Protein AF-A0A6P0DRI1-F1 (afdb_monomer)

Organism: Rhizobium leguminosarum (NCBI:txid384)

Structure (mmCIF, N/CA/C/O backbone):
data_AF-A0A6P0DRI1-F1
#
_entry.id   AF-A0A6P0DRI1-F1
#
loop_
_atom_site.group_PDB
_atom_site.id
_atom_site.type_symbol
_atom_site.label_atom_id
_atom_site.label_alt_id
_atom_site.label_comp_id
_atom_site.label_asym_id
_atom_site.label_entity_id
_atom_site.label_seq_id
_atom_site.pdbx_PDB_ins_code
_atom_site.Cartn_x
_atom_site.Cartn_y
_atom_site.Cartn_z
_atom_site.occupancy
_atom_site.B_iso_or_equiv
_atom_site.auth_seq_id
_atom_site.auth_comp_id
_atom_site.auth_asym_id
_atom_site.auth_atom_id
_atom_site.pdbx_PDB_model_num
ATOM 1 N N . MET A 1 1 ? 49.978 12.278 -37.114 1.00 50.12 1 MET A N 1
ATOM 2 C CA . MET A 1 1 ? 49.625 11.104 -36.278 1.00 50.12 1 MET A CA 1
ATOM 3 C C . MET A 1 1 ? 48.844 11.467 -35.009 1.00 50.12 1 MET A C 1
ATOM 5 O O . MET A 1 1 ? 47.800 10.876 -34.792 1.00 50.12 1 MET A O 1
ATOM 9 N N . LYS A 1 2 ? 49.233 12.487 -34.223 1.00 47.81 2 LYS A N 1
ATOM 10 C CA . LYS A 1 2 ? 48.479 12.921 -33.018 1.00 47.81 2 LYS A CA 1
ATOM 11 C C . LYS A 1 2 ? 47.032 13.392 -33.280 1.00 47.81 2 LYS A C 1
ATOM 13 O O . LYS A 1 2 ? 46.155 13.126 -32.471 1.00 47.81 2 LYS A O 1
ATOM 18 N N . LYS A 1 3 ? 46.764 14.020 -34.435 1.00 51.06 3 LYS A N 1
ATOM 19 C CA . LYS A 1 3 ? 45.409 14.455 -34.840 1.00 51.06 3 LYS A CA 1
ATOM 20 C C . LYS A 1 3 ? 44.489 13.304 -35.288 1.00 51.06 3 LYS A C 1
ATOM 22 O O . LYS A 1 3 ? 43.278 13.453 -35.235 1.00 51.06 3 LYS A O 1
ATOM 27 N N . LEU A 1 4 ? 45.061 12.162 -35.687 1.00 54.25 4 LEU A N 1
ATOM 28 C CA . LEU A 1 4 ? 44.314 10.959 -36.082 1.00 54.25 4 LEU A CA 1
ATOM 29 C C . LEU A 1 4 ? 43.922 10.108 -34.864 1.00 54.25 4 LEU A C 1
ATOM 31 O O . LEU A 1 4 ? 42.822 9.573 -34.837 1.00 54.25 4 LEU A O 1
ATOM 35 N N . LEU A 1 5 ? 44.762 10.061 -33.819 1.00 54.03 5 LEU A N 1
ATOM 36 C CA . LEU A 1 5 ? 44.393 9.418 -32.548 1.00 54.03 5 LEU A CA 1
ATOM 37 C C . LEU A 1 5 ? 43.276 10.169 -31.803 1.00 54.03 5 LEU A C 1
ATOM 39 O O . LEU A 1 5 ? 42.434 9.530 -31.185 1.00 54.03 5 LEU A O 1
ATOM 43 N N . ALA A 1 6 ? 43.239 11.503 -31.890 1.00 54.31 6 ALA A N 1
ATOM 44 C CA . ALA A 1 6 ? 42.203 12.314 -31.241 1.00 54.31 6 ALA A CA 1
ATOM 45 C C . ALA A 1 6 ? 40.816 12.187 -31.904 1.00 54.31 6 ALA A C 1
ATOM 47 O O . ALA A 1 6 ? 39.800 12.361 -31.241 1.00 54.31 6 ALA A O 1
ATOM 48 N N . ALA A 1 7 ? 40.759 11.870 -33.202 1.00 54.50 7 ALA A N 1
ATOM 49 C CA . ALA A 1 7 ? 39.497 11.645 -33.909 1.00 54.50 7 ALA A CA 1
ATOM 50 C C . ALA A 1 7 ? 38.904 10.253 -33.614 1.00 54.50 7 ALA A C 1
ATOM 52 O O . ALA A 1 7 ? 37.686 10.090 -33.593 1.00 54.50 7 ALA A O 1
ATOM 53 N N . LEU A 1 8 ? 39.758 9.262 -33.332 1.00 55.31 8 LEU A N 1
ATOM 54 C CA . LEU A 1 8 ? 39.333 7.892 -33.035 1.00 55.31 8 LEU A CA 1
ATOM 55 C C . LEU A 1 8 ? 38.735 7.749 -31.625 1.00 55.31 8 LEU A C 1
ATOM 57 O O . LEU A 1 8 ? 37.841 6.936 -31.415 1.00 55.31 8 LEU A O 1
ATOM 61 N N . THR A 1 9 ? 39.184 8.562 -30.663 1.00 55.72 9 THR A N 1
ATOM 62 C CA . THR A 1 9 ? 38.646 8.561 -29.294 1.00 55.72 9 THR A CA 1
ATOM 63 C C . THR A 1 9 ? 37.279 9.236 -29.193 1.00 55.72 9 THR A C 1
ATOM 65 O O . THR A 1 9 ? 36.447 8.782 -28.416 1.00 55.72 9 THR A O 1
ATOM 68 N N . VAL A 1 10 ? 36.993 10.258 -30.007 1.00 56.38 10 VAL A N 1
ATOM 69 C CA . VAL A 1 10 ? 35.670 10.917 -30.031 1.00 56.38 10 VAL A CA 1
ATOM 70 C C . VAL A 1 10 ? 34.604 10.026 -30.683 1.00 56.38 10 VAL A C 1
ATOM 72 O O . VAL A 1 10 ? 33.457 10.025 -30.241 1.00 56.38 10 VAL A O 1
ATOM 75 N N . ALA A 1 11 ? 34.978 9.202 -31.667 1.00 55.28 11 ALA A N 1
ATOM 76 C CA . ALA A 1 11 ? 34.060 8.250 -32.297 1.00 55.28 11 ALA A CA 1
ATOM 77 C C . ALA A 1 11 ? 33.633 7.103 -31.358 1.00 55.28 11 ALA A C 1
ATOM 79 O O . ALA A 1 11 ? 32.531 6.578 -31.497 1.00 55.28 11 ALA A O 1
ATOM 80 N N . LEU A 1 12 ? 34.464 6.744 -30.370 1.00 54.69 12 LEU A N 1
ATOM 81 C CA . LEU A 1 12 ? 34.173 5.657 -29.428 1.00 54.69 12 LEU A CA 1
ATOM 82 C C . LEU A 1 12 ? 33.211 6.066 -28.294 1.00 54.69 12 LEU A C 1
ATOM 84 O O . LEU A 1 12 ? 32.597 5.202 -27.674 1.00 54.69 12 LEU A O 1
ATOM 88 N N . LEU A 1 13 ? 33.039 7.369 -28.034 1.00 55.66 13 LEU A N 1
ATOM 89 C CA . LEU A 1 13 ? 32.067 7.869 -27.049 1.00 55.66 13 LEU A CA 1
ATOM 90 C C . LEU A 1 13 ? 30.644 8.032 -27.615 1.00 55.66 13 LEU A C 1
ATOM 92 O O . LEU A 1 13 ? 29.708 8.217 -26.842 1.00 55.66 13 LEU A O 1
ATOM 96 N N . ALA A 1 14 ? 30.453 7.943 -28.934 1.00 55.81 14 ALA A N 1
ATOM 97 C CA . ALA A 1 14 ? 29.151 8.166 -29.567 1.00 55.81 14 ALA A CA 1
ATOM 98 C C . ALA A 1 14 ? 28.211 6.941 -29.538 1.00 55.81 14 ALA A C 1
ATOM 100 O O . ALA A 1 14 ? 27.034 7.076 -29.861 1.00 55.81 14 ALA A O 1
ATOM 101 N N . THR A 1 15 ? 28.692 5.755 -29.147 1.00 57.50 15 THR A N 1
ATOM 102 C CA . THR A 1 15 ? 27.902 4.505 -29.180 1.00 57.50 15 THR A CA 1
ATOM 103 C C . THR A 1 15 ? 27.420 4.021 -27.817 1.00 57.50 15 THR A C 1
ATOM 105 O O . THR A 1 15 ? 26.714 3.019 -27.744 1.00 57.50 15 THR A O 1
ATOM 108 N N . VAL A 1 16 ? 27.738 4.721 -26.727 1.00 57.09 16 VAL A N 1
ATOM 109 C CA . VAL A 1 16 ? 27.187 4.401 -25.402 1.00 57.09 16 VAL A CA 1
ATOM 110 C C . VAL A 1 16 ? 25.868 5.151 -25.228 1.00 57.09 16 VAL A C 1
ATOM 112 O O . VAL A 1 16 ? 25.693 6.000 -24.359 1.00 57.09 16 VAL A O 1
ATOM 115 N N . SER A 1 17 ? 24.906 4.838 -26.097 1.00 57.56 17 SER A N 1
ATOM 116 C CA . SER A 1 17 ? 23.502 5.072 -25.790 1.00 57.56 17 SER A CA 1
ATOM 117 C C . SER A 1 17 ? 23.144 4.095 -24.676 1.00 57.56 17 SER A C 1
ATOM 119 O O . SER A 1 17 ? 22.734 2.966 -24.937 1.00 57.56 17 SER A O 1
ATOM 121 N N . ILE A 1 18 ? 23.347 4.504 -23.421 1.00 61.62 18 ILE A N 1
ATOM 122 C CA . ILE A 1 18 ? 22.705 3.862 -22.273 1.00 61.62 18 ILE A CA 1
ATOM 123 C C . ILE A 1 18 ? 21.217 4.136 -22.466 1.00 61.62 18 ILE A C 1
ATOM 125 O O . ILE A 1 18 ? 20.673 5.123 -21.976 1.00 61.62 18 ILE A O 1
ATOM 129 N N . GLY A 1 19 ? 20.572 3.308 -23.287 1.00 56.78 19 GLY A N 1
ATOM 130 C CA . GLY A 1 19 ? 19.129 3.226 -23.318 1.00 56.78 19 GLY A CA 1
ATOM 131 C C . GLY A 1 19 ? 18.707 2.958 -21.886 1.00 56.78 19 GLY A C 1
ATOM 132 O O . GLY A 1 19 ? 19.202 2.023 -21.254 1.00 56.78 19 GLY A O 1
ATOM 133 N N . ALA A 1 20 ? 17.863 3.824 -21.337 1.00 57.88 20 ALA A N 1
ATOM 134 C CA . ALA A 1 20 ? 17.247 3.557 -20.056 1.00 57.88 20 ALA A CA 1
ATOM 135 C C . ALA A 1 20 ? 16.470 2.243 -20.209 1.00 57.88 20 ALA A C 1
ATOM 137 O O . ALA A 1 20 ? 15.400 2.214 -20.814 1.00 57.88 20 ALA A O 1
ATOM 138 N N . HIS A 1 21 ? 17.039 1.142 -19.718 1.00 54.62 21 HIS A N 1
ATOM 139 C CA . HIS A 1 21 ? 16.337 -0.124 -19.606 1.00 54.62 21 HIS A CA 1
ATOM 140 C C . HIS A 1 21 ? 15.270 0.071 -18.531 1.00 54.62 21 HIS A C 1
ATOM 142 O O . HIS A 1 21 ? 15.513 -0.129 -17.340 1.00 54.62 21 HIS A O 1
ATOM 148 N N . ALA A 1 22 ? 14.098 0.552 -18.942 1.00 61.84 22 ALA A N 1
ATOM 149 C CA . ALA A 1 22 ? 12.925 0.530 -18.095 1.00 61.84 22 ALA A CA 1
ATOM 150 C C . ALA A 1 22 ? 12.679 -0.933 -17.723 1.00 61.84 22 ALA A C 1
ATOM 152 O O . ALA A 1 22 ? 12.628 -1.803 -18.592 1.00 61.84 22 ALA A O 1
ATOM 153 N N . LYS A 1 23 ? 12.591 -1.214 -16.420 1.00 68.62 23 LYS A N 1
ATOM 154 C CA . LYS A 1 23 ? 12.166 -2.526 -15.939 1.00 68.62 23 LYS A CA 1
ATOM 155 C C . LYS A 1 23 ? 10.827 -2.833 -16.605 1.00 68.62 23 LYS A C 1
ATOM 157 O O . LYS A 1 23 ? 9.891 -2.049 -16.457 1.00 68.62 23 LYS A O 1
ATOM 162 N N . ASP A 1 24 ? 10.743 -3.955 -17.311 1.00 76.00 24 ASP A N 1
ATOM 163 C CA . ASP A 1 24 ? 9.464 -4.455 -17.800 1.00 76.00 24 ASP A CA 1
ATOM 164 C C . ASP A 1 24 ? 8.619 -4.825 -16.580 1.00 76.00 24 ASP A C 1
ATOM 166 O O . ASP A 1 24 ? 8.832 -5.846 -15.918 1.00 76.00 24 ASP A O 1
ATOM 170 N N . TRP A 1 25 ? 7.688 -3.938 -16.232 1.00 83.31 25 TRP A N 1
ATOM 171 C CA . TRP A 1 25 ? 6.795 -4.070 -15.085 1.00 83.31 25 TRP A CA 1
ATOM 172 C C . TRP A 1 25 ? 5.683 -5.083 -15.370 1.00 83.31 25 TRP A C 1
ATOM 174 O O . TRP A 1 25 ? 4.501 -4.778 -15.296 1.00 83.31 25 TRP A O 1
ATOM 184 N N . THR A 1 26 ? 6.060 -6.321 -15.687 1.00 92.25 26 THR A N 1
ATOM 185 C CA . THR A 1 26 ? 5.121 -7.432 -15.907 1.00 92.25 26 THR A CA 1
ATOM 186 C C . THR A 1 26 ? 4.482 -7.918 -14.610 1.00 92.25 26 THR A C 1
ATOM 188 O O . THR A 1 26 ? 3.417 -8.529 -14.632 1.00 92.25 26 THR A O 1
ATOM 191 N N . THR A 1 27 ? 5.118 -7.662 -13.466 1.00 95.69 27 THR A N 1
ATOM 192 C CA . THR A 1 27 ? 4.587 -7.936 -12.128 1.00 95.69 27 THR A CA 1
ATOM 193 C C . THR A 1 27 ? 4.908 -6.766 -11.209 1.00 95.69 27 THR A C 1
ATOM 195 O O . THR A 1 27 ? 6.043 -6.285 -11.187 1.00 95.69 27 THR A O 1
ATOM 198 N N . ILE A 1 28 ? 3.915 -6.337 -10.436 1.00 97.00 28 ILE A N 1
ATOM 199 C CA . ILE A 1 28 ? 4.041 -5.294 -9.421 1.00 97.00 28 ILE A CA 1
ATOM 200 C C . ILE A 1 28 ? 3.618 -5.898 -8.087 1.00 97.00 28 ILE A C 1
ATOM 202 O O . ILE A 1 28 ? 2.538 -6.481 -7.976 1.00 97.00 28 ILE A O 1
ATOM 206 N N . ARG A 1 29 ? 4.487 -5.778 -7.082 1.00 97.88 29 ARG A N 1
ATOM 207 C CA . ARG A 1 29 ? 4.187 -6.187 -5.711 1.00 97.88 29 ARG A CA 1
ATOM 208 C C . ARG A 1 29 ? 3.781 -4.963 -4.901 1.00 97.88 29 ARG A C 1
ATOM 210 O O . ARG A 1 29 ? 4.600 -4.057 -4.750 1.00 97.88 29 ARG A O 1
ATOM 217 N N . PHE A 1 30 ? 2.574 -4.940 -4.356 1.00 98.38 30 PHE A N 1
ATOM 218 C CA . PHE A 1 30 ? 2.142 -3.900 -3.424 1.00 98.38 30 PHE A CA 1
ATOM 219 C C . PHE A 1 30 ? 2.211 -4.410 -1.986 1.00 98.38 30 PHE A C 1
ATOM 221 O O . PHE A 1 30 ? 1.715 -5.493 -1.684 1.00 98.38 30 PHE A O 1
ATOM 228 N N . GLY A 1 31 ? 2.854 -3.635 -1.114 1.00 98.44 31 GLY A N 1
ATOM 229 C CA . GLY A 1 31 ? 2.826 -3.833 0.331 1.00 98.44 31 GLY A CA 1
ATOM 230 C C . GLY A 1 31 ? 1.503 -3.343 0.914 1.00 98.44 31 GLY A C 1
ATOM 231 O O . GLY A 1 31 ? 1.069 -2.244 0.553 1.00 98.44 31 GLY A O 1
ATOM 232 N N . VAL A 1 32 ? 0.894 -4.146 1.793 1.00 98.44 32 VAL A N 1
ATOM 233 C CA . VAL A 1 32 ? -0.386 -3.829 2.443 1.00 98.44 32 VAL A CA 1
ATOM 234 C C . VAL A 1 32 ? -0.447 -4.248 3.916 1.00 98.44 32 VAL A C 1
ATOM 236 O O . VAL A 1 32 ? 0.033 -5.326 4.260 1.00 98.44 32 VAL A O 1
ATOM 239 N N . ASP A 1 33 ? -1.041 -3.426 4.781 1.00 98.19 33 ASP A N 1
ATOM 240 C CA . ASP A 1 33 ? -1.400 -3.797 6.157 1.00 98.19 33 ASP A CA 1
ATOM 241 C C . ASP A 1 33 ? -2.915 -4.017 6.252 1.00 98.19 33 ASP A C 1
ATOM 243 O O . ASP A 1 33 ? -3.684 -3.071 6.339 1.00 98.19 33 ASP A O 1
ATOM 247 N N . ALA A 1 34 ? -3.367 -5.272 6.258 1.00 97.19 34 ALA A N 1
ATOM 248 C CA . ALA A 1 34 ? -4.787 -5.630 6.176 1.00 97.19 34 ALA A CA 1
ATOM 249 C C . ALA A 1 34 ? -5.589 -5.427 7.485 1.00 97.19 34 ALA A C 1
ATOM 251 O O . ALA A 1 34 ? -6.511 -6.198 7.776 1.00 97.19 34 ALA A O 1
ATOM 252 N N . SER A 1 35 ? -5.242 -4.416 8.284 1.00 96.38 35 SER A N 1
ATOM 253 C CA . SER A 1 35 ? -5.873 -4.086 9.568 1.00 96.38 35 SER A CA 1
ATOM 254 C C . SER A 1 35 ? -6.644 -2.757 9.570 1.00 96.38 35 SER A C 1
ATOM 256 O O . SER A 1 35 ? -7.184 -2.372 10.611 1.00 96.38 35 SER A O 1
ATOM 258 N N . TYR A 1 36 ? -6.758 -2.073 8.423 1.00 95.06 36 TYR A N 1
ATOM 259 C CA . TYR A 1 36 ? -7.249 -0.693 8.340 1.00 95.06 36 TYR A CA 1
ATOM 260 C C . TYR A 1 36 ? -8.501 -0.504 7.451 1.00 95.06 36 TYR A C 1
ATOM 262 O O . TYR A 1 36 ? -8.460 0.145 6.399 1.00 95.06 36 TYR A O 1
ATOM 270 N N . PRO A 1 37 ? -9.678 -1.021 7.860 1.00 95.00 37 PRO A N 1
ATOM 271 C CA . PRO A 1 37 ? -10.920 -0.782 7.133 1.00 95.00 37 PRO A CA 1
ATOM 272 C C . PRO A 1 37 ? -11.341 0.704 7.191 1.00 95.00 37 PRO A C 1
ATOM 274 O O . PRO A 1 37 ? -11.144 1.362 8.215 1.00 95.00 37 PRO A O 1
ATOM 277 N N . PRO A 1 38 ? -11.990 1.241 6.137 1.00 93.94 38 PRO A N 1
ATOM 278 C CA . PRO A 1 38 ? -12.440 0.559 4.915 1.00 93.94 38 PRO A CA 1
ATOM 279 C C . PRO A 1 38 ? -11.397 0.546 3.776 1.00 93.94 38 PRO A C 1
ATOM 281 O O . PRO A 1 38 ? -11.748 0.233 2.637 1.00 93.94 38 PRO A O 1
ATOM 284 N N . PHE A 1 39 ? -10.148 0.926 4.050 1.00 95.62 39 PHE A N 1
ATOM 285 C CA . PHE A 1 39 ? -9.112 1.059 3.026 1.00 95.62 39 PHE A CA 1
ATOM 286 C C . PHE A 1 39 ? -8.513 -0.294 2.650 1.00 95.62 39 PHE A C 1
ATOM 288 O O . PHE A 1 39 ? -8.502 -0.649 1.473 1.00 95.62 39 PHE A O 1
ATOM 295 N N . GLU A 1 40 ? -8.153 -1.099 3.644 1.00 97.25 40 GLU A N 1
ATOM 296 C CA . GLU A 1 40 ? -7.651 -2.447 3.433 1.00 97.25 40 GLU A CA 1
ATOM 297 C C . GLU A 1 40 ? -7.995 -3.338 4.629 1.00 97.25 40 GLU A C 1
ATOM 299 O O . GLU A 1 40 ? -7.803 -2.989 5.793 1.00 97.25 40 GLU A O 1
ATOM 304 N N . SER A 1 41 ? -8.554 -4.510 4.356 1.00 98.00 41 SER A N 1
ATOM 305 C CA . SER A 1 41 ? -8.862 -5.508 5.375 1.00 98.00 41 SER A CA 1
ATOM 306 C C . SER A 1 41 ? -8.970 -6.901 4.765 1.00 98.00 41 SER A C 1
ATOM 308 O O . SER A 1 41 ? -8.833 -7.077 3.552 1.00 98.00 41 SER A O 1
ATOM 310 N N . LYS A 1 42 ? -9.213 -7.911 5.605 1.00 97.88 42 LYS A N 1
ATOM 311 C CA . LYS A 1 42 ? -9.574 -9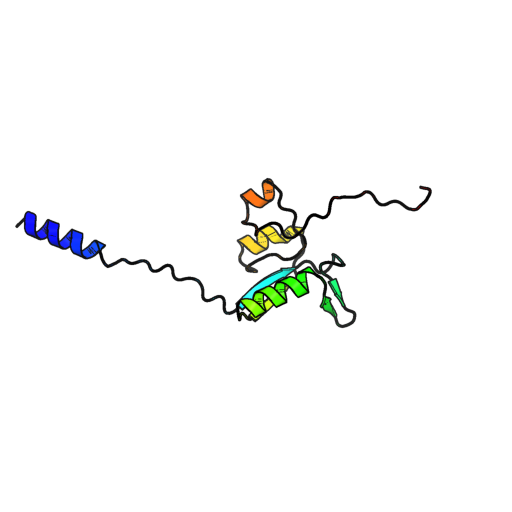.257 5.150 1.00 97.88 42 LYS A CA 1
ATOM 312 C C . LYS A 1 42 ? -11.080 -9.472 5.223 1.00 97.88 42 LYS A C 1
ATOM 314 O O . LYS A 1 42 ? -11.696 -9.248 6.264 1.00 97.88 42 LYS A O 1
ATOM 319 N N . GLY A 1 43 ? -11.655 -9.939 4.119 1.00 95.25 43 GLY A N 1
ATOM 320 C CA . GLY A 1 43 ? -13.022 -10.439 4.064 1.00 95.25 43 GLY A CA 1
ATOM 321 C C . GLY A 1 43 ? -13.187 -11.740 4.852 1.00 95.25 43 GLY A C 1
ATOM 322 O O . GLY A 1 43 ? -12.221 -12.349 5.315 1.00 95.25 43 GLY A O 1
ATOM 323 N N . SER A 1 44 ? -14.429 -12.206 4.972 1.00 95.12 44 SER A N 1
ATOM 324 C CA . SER A 1 44 ? -14.746 -13.478 5.638 1.00 95.12 44 SER A CA 1
ATOM 325 C C . SER A 1 44 ? -14.131 -14.698 4.945 1.00 95.12 44 SER A C 1
ATOM 327 O O . SER A 1 44 ? -13.907 -15.718 5.590 1.00 95.12 44 SER A O 1
ATOM 329 N N . ASP A 1 45 ? -13.829 -14.594 3.651 1.00 95.81 45 ASP A N 1
ATOM 330 C CA . ASP A 1 45 ? -13.122 -15.611 2.871 1.00 95.81 45 ASP A CA 1
ATOM 331 C C . ASP A 1 45 ? -11.587 -15.499 2.972 1.00 95.81 45 ASP A C 1
ATOM 333 O O . ASP A 1 45 ? -10.864 -16.220 2.285 1.00 95.81 45 ASP A O 1
ATOM 337 N N . GLY A 1 46 ? -11.083 -14.594 3.819 1.00 95.44 46 GLY A N 1
ATOM 338 C CA . GLY A 1 46 ? -9.660 -14.347 4.038 1.00 95.44 46 GLY A CA 1
ATOM 339 C C . GLY A 1 46 ? -8.980 -13.523 2.944 1.00 95.44 46 GLY A C 1
ATOM 340 O O . GLY A 1 46 ? -7.780 -13.266 3.054 1.00 95.44 46 GLY A O 1
ATOM 341 N N . LYS A 1 47 ? -9.704 -13.096 1.900 1.00 97.06 47 LYS A N 1
ATOM 342 C CA . LYS A 1 47 ? -9.131 -12.279 0.825 1.00 97.06 47 LYS A CA 1
ATOM 343 C C . LYS A 1 47 ? -9.017 -10.823 1.232 1.00 97.06 47 LYS A C 1
ATOM 345 O O . LYS A 1 47 ? -9.828 -10.312 1.999 1.00 97.06 47 LYS A O 1
ATOM 350 N N . LEU A 1 48 ? -8.028 -10.154 0.654 1.00 98.19 48 LEU A N 1
ATOM 351 C CA . LEU A 1 48 ? -7.867 -8.715 0.783 1.00 98.19 48 LEU A CA 1
ATOM 352 C C . LEU A 1 48 ? -9.015 -7.988 0.078 1.00 98.19 48 LEU A C 1
ATOM 354 O O . LEU A 1 48 ? -9.347 -8.307 -1.065 1.00 98.19 48 LEU A O 1
ATOM 358 N N . VAL A 1 49 ? -9.600 -7.016 0.768 1.00 98.06 49 VAL A N 1
ATOM 359 C CA . VAL A 1 49 ? -10.689 -6.160 0.286 1.00 98.06 49 VAL A CA 1
ATOM 360 C C . VAL A 1 49 ? -10.471 -4.724 0.760 1.00 98.06 49 VAL A C 1
ATOM 362 O O . VAL A 1 49 ? -9.768 -4.499 1.744 1.00 98.06 49 VAL A O 1
ATOM 365 N N . GLY A 1 50 ? -11.098 -3.760 0.089 1.00 97.12 50 GLY A N 1
ATOM 366 C CA . GLY A 1 50 ? -11.079 -2.349 0.479 1.00 97.12 50 GLY A CA 1
ATOM 367 C C . GLY A 1 50 ? -10.587 -1.426 -0.632 1.00 97.12 50 GLY A C 1
ATOM 368 O O . GLY A 1 50 ? -10.153 -1.875 -1.693 1.00 97.12 50 GLY A O 1
ATOM 369 N N . PHE A 1 51 ? -10.667 -0.120 -0.378 1.00 96.31 51 PHE A N 1
ATOM 370 C CA . PHE A 1 51 ? -10.316 0.916 -1.351 1.00 96.31 51 PHE A CA 1
ATOM 371 C C . PHE A 1 51 ? -8.887 0.788 -1.910 1.00 96.31 51 PHE A C 1
ATOM 373 O O . PHE A 1 51 ? -8.705 0.875 -3.124 1.00 96.31 51 PHE A O 1
ATOM 380 N N . ASP A 1 52 ? -7.881 0.565 -1.059 1.00 96.31 52 ASP A N 1
ATOM 381 C CA . ASP A 1 52 ? -6.481 0.476 -1.491 1.00 96.31 52 ASP A CA 1
ATOM 382 C C . ASP A 1 52 ? -6.248 -0.783 -2.344 1.00 96.31 52 ASP A C 1
ATOM 384 O O . ASP A 1 52 ? -5.493 -0.745 -3.321 1.00 96.31 52 ASP A O 1
ATOM 388 N N . ILE A 1 53 ? -6.973 -1.869 -2.046 1.00 98.12 53 ILE A N 1
ATOM 389 C CA . ILE A 1 53 ? -6.950 -3.112 -2.828 1.00 98.12 53 ILE A CA 1
ATOM 390 C C . ILE A 1 53 ? -7.539 -2.896 -4.223 1.00 98.12 53 ILE A C 1
ATOM 392 O O . ILE A 1 53 ? -6.917 -3.266 -5.224 1.00 98.12 53 ILE A O 1
ATOM 396 N N . ASP A 1 54 ? -8.710 -2.266 -4.302 1.00 97.94 54 ASP A N 1
ATOM 397 C CA . ASP A 1 54 ? -9.370 -1.963 -5.573 1.00 97.94 54 ASP A CA 1
ATOM 398 C C . ASP A 1 54 ? -8.507 -1.029 -6.431 1.00 97.94 54 ASP A C 1
ATOM 400 O O . ASP A 1 54 ? -8.305 -1.275 -7.624 1.00 97.94 54 ASP A O 1
ATOM 404 N N . LEU A 1 55 ? -7.918 -0.003 -5.810 1.00 96.75 55 LEU A N 1
ATOM 405 C CA . LEU A 1 55 ? -7.019 0.932 -6.473 1.00 96.75 55 LEU A CA 1
ATOM 406 C C . LEU A 1 55 ? -5.771 0.234 -7.032 1.00 96.75 55 LEU A C 1
ATOM 408 O O . LEU A 1 55 ? -5.426 0.437 -8.197 1.00 96.75 55 LEU A O 1
ATOM 412 N N . GLY A 1 56 ? -5.090 -0.590 -6.232 1.00 97.12 56 GLY A N 1
ATOM 413 C CA . GLY A 1 56 ? -3.890 -1.305 -6.674 1.00 97.12 56 GLY A CA 1
ATOM 414 C C . GLY A 1 56 ? -4.172 -2.281 -7.815 1.00 97.12 56 GLY A C 1
ATOM 415 O O . GLY A 1 56 ? -3.418 -2.339 -8.791 1.00 97.12 56 GLY A O 1
ATOM 416 N N . ASN A 1 57 ? -5.297 -2.996 -7.740 1.00 98.19 57 ASN A N 1
ATOM 417 C CA . ASN A 1 57 ? -5.729 -3.905 -8.798 1.00 98.19 57 ASN A CA 1
ATOM 418 C C . ASN A 1 57 ? -6.012 -3.158 -10.111 1.00 98.19 57 ASN A C 1
ATOM 420 O O . ASN A 1 57 ? -5.552 -3.595 -11.168 1.00 98.19 57 ASN A O 1
ATOM 424 N N . GLU A 1 58 ? -6.696 -2.013 -10.051 1.00 97.81 58 GLU A N 1
ATOM 425 C CA . GLU A 1 58 ? -6.977 -1.182 -11.227 1.00 97.81 58 GLU A CA 1
ATOM 426 C C . GLU A 1 58 ? -5.696 -0.572 -11.827 1.00 97.81 58 GLU A C 1
ATOM 428 O O . GLU A 1 58 ? -5.535 -0.540 -13.051 1.00 97.81 58 GLU A O 1
ATOM 433 N N . ILE A 1 59 ? -4.737 -0.149 -10.993 1.00 95.94 59 ILE A N 1
ATOM 434 C CA . ILE A 1 59 ? -3.413 0.306 -11.455 1.00 95.94 59 ILE A CA 1
ATOM 435 C C . ILE A 1 59 ? -2.725 -0.804 -12.258 1.00 95.94 59 ILE A C 1
ATOM 437 O O . ILE A 1 59 ? -2.286 -0.572 -13.388 1.00 95.94 59 ILE A O 1
ATOM 441 N N . CYS A 1 60 ? -2.656 -2.020 -11.713 1.00 97.06 60 CYS A N 1
ATOM 442 C CA . CYS A 1 60 ? -2.058 -3.157 -12.407 1.00 97.06 60 CYS A CA 1
ATOM 443 C C . CYS A 1 60 ? -2.798 -3.513 -13.700 1.00 97.06 60 CYS A C 1
ATOM 445 O O . CYS A 1 60 ? -2.144 -3.781 -14.710 1.00 97.06 60 CYS A O 1
ATOM 447 N N . ALA A 1 61 ? -4.133 -3.462 -13.703 1.00 97.75 61 ALA A N 1
ATOM 448 C CA . ALA A 1 61 ? -4.940 -3.718 -14.892 1.00 97.75 61 ALA A CA 1
ATOM 449 C C . ALA A 1 61 ? -4.602 -2.739 -16.030 1.00 97.75 61 ALA A C 1
ATOM 451 O O . ALA A 1 61 ? -4.332 -3.167 -17.155 1.00 97.75 61 ALA A O 1
ATOM 452 N N . ARG A 1 62 ? -4.520 -1.433 -15.736 1.00 96.56 62 ARG A N 1
ATOM 453 C CA . ARG A 1 62 ? -4.146 -0.399 -16.723 1.00 96.56 62 ARG A CA 1
ATOM 454 C C . ARG A 1 62 ? -2.722 -0.555 -17.239 1.00 96.56 62 ARG A C 1
ATOM 456 O O . ARG A 1 62 ? -2.467 -0.311 -18.416 1.00 96.56 62 ARG A O 1
ATOM 463 N N . LEU A 1 63 ? -1.809 -0.981 -16.370 1.00 94.69 63 LEU A N 1
ATOM 464 C CA . LEU A 1 63 ? -0.416 -1.253 -16.724 1.00 94.69 63 LEU A CA 1
ATOM 465 C C . LEU A 1 63 ? -0.226 -2.600 -17.433 1.00 94.69 63 LEU A C 1
ATOM 467 O O . LEU A 1 63 ? 0.878 -2.884 -17.889 1.00 94.69 63 LEU A O 1
ATOM 471 N N . LYS A 1 64 ? -1.280 -3.422 -17.544 1.00 95.69 64 LYS A N 1
ATOM 472 C CA . LYS A 1 64 ? -1.217 -4.802 -18.051 1.00 95.69 64 LYS A CA 1
ATOM 473 C C . LYS A 1 64 ? -0.178 -5.644 -17.296 1.00 95.69 64 LYS A C 1
ATOM 475 O O . LYS A 1 64 ? 0.525 -6.463 -17.883 1.00 95.69 64 LYS A O 1
ATOM 480 N N . ALA A 1 65 ? -0.096 -5.429 -15.986 1.00 96.38 65 ALA A N 1
ATOM 481 C CA . ALA A 1 65 ? 0.828 -6.094 -15.081 1.00 96.38 65 ALA A CA 1
ATOM 482 C C . ALA A 1 65 ? 0.088 -7.072 -14.161 1.00 96.38 65 ALA A C 1
ATOM 484 O O . ALA A 1 65 ? -1.067 -6.859 -13.792 1.00 96.38 65 ALA A O 1
ATOM 485 N N . LYS A 1 66 ? 0.775 -8.124 -13.716 1.00 96.25 66 LYS A N 1
ATOM 486 C CA . LYS A 1 66 ? 0.296 -8.983 -12.632 1.00 96.25 66 LYS A CA 1
ATOM 487 C C . LYS A 1 66 ? 0.387 -8.233 -11.300 1.00 96.25 66 LYS A C 1
ATOM 489 O O . LYS A 1 66 ? 1.476 -7.817 -10.905 1.00 96.25 66 LYS A O 1
ATOM 494 N N . CYS A 1 67 ? -0.736 -8.122 -10.594 1.00 96.38 67 CYS A N 1
ATOM 495 C CA . CYS A 1 67 ? -0.780 -7.600 -9.230 1.00 96.38 67 CYS A CA 1
ATOM 496 C C . CYS A 1 67 ? -0.448 -8.712 -8.227 1.00 96.38 67 CYS A C 1
ATOM 498 O O . CYS A 1 67 ? -1.025 -9.801 -8.291 1.00 96.38 67 CYS A O 1
ATOM 500 N N . VAL A 1 68 ? 0.484 -8.453 -7.312 1.00 97.81 68 VAL A N 1
ATOM 501 C CA . VAL A 1 68 ? 0.795 -9.338 -6.184 1.00 97.81 68 VAL A CA 1
ATOM 502 C C . VAL A 1 68 ? 0.738 -8.522 -4.902 1.00 97.81 68 VAL A C 1
ATOM 504 O O . VAL A 1 68 ? 1.476 -7.557 -4.745 1.00 97.81 68 VAL A O 1
ATOM 507 N N . TRP A 1 69 ? -0.106 -8.930 -3.967 1.00 98.25 69 TRP A N 1
ATOM 508 C CA . TRP A 1 69 ? -0.191 -8.295 -2.658 1.00 98.25 69 TRP A CA 1
ATOM 509 C C . TRP A 1 69 ? 0.744 -8.983 -1.668 1.00 98.25 69 TRP A C 1
ATOM 511 O O . TRP A 1 69 ? 0.818 -10.212 -1.620 1.00 98.25 69 TRP A O 1
ATOM 521 N N . VAL A 1 70 ? 1.476 -8.182 -0.901 1.00 98.38 70 VAL A N 1
ATOM 522 C CA . VAL A 1 70 ? 2.408 -8.632 0.131 1.00 98.38 70 VAL A CA 1
ATOM 523 C C . VAL A 1 70 ? 1.981 -8.003 1.445 1.00 98.38 70 VAL A C 1
ATOM 525 O O . VAL A 1 70 ? 2.127 -6.799 1.640 1.00 98.38 70 VAL A O 1
ATOM 528 N N . GLU A 1 71 ? 1.452 -8.823 2.344 1.00 98.00 71 GLU A N 1
ATOM 529 C CA . GLU A 1 71 ? 1.080 -8.364 3.679 1.00 98.00 71 GLU A CA 1
ATOM 530 C C . GLU A 1 71 ? 2.328 -8.037 4.510 1.00 98.00 71 GLU A C 1
ATOM 532 O O . GLU A 1 71 ? 3.311 -8.785 4.490 1.00 98.00 71 GLU A O 1
ATOM 537 N N . ASN A 1 72 ? 2.304 -6.912 5.221 1.00 98.12 72 ASN A N 1
ATOM 538 C CA . ASN A 1 72 ? 3.384 -6.467 6.098 1.00 98.12 72 ASN A CA 1
ATOM 539 C C . ASN A 1 72 ? 2.826 -5.520 7.171 1.00 98.12 72 ASN A C 1
ATOM 541 O O . ASN A 1 72 ? 1.947 -4.721 6.868 1.00 98.12 72 ASN A O 1
ATOM 545 N N . ASP A 1 73 ? 3.385 -5.542 8.382 1.00 97.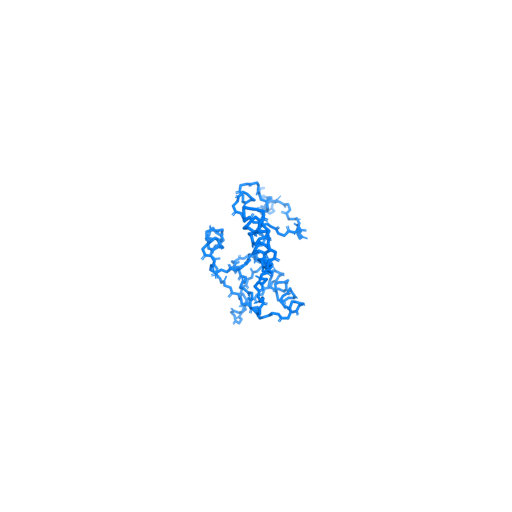00 73 ASP A N 1
ATOM 546 C CA . ASP A 1 73 ? 3.013 -4.577 9.426 1.00 97.00 73 ASP A CA 1
ATOM 547 C C . ASP A 1 73 ? 3.328 -3.143 8.977 1.00 97.00 73 ASP A C 1
ATOM 549 O O . ASP A 1 73 ? 4.398 -2.888 8.403 1.00 97.00 73 ASP A O 1
ATOM 553 N N . PHE A 1 74 ? 2.436 -2.191 9.262 1.00 97.31 74 PHE A N 1
ATOM 554 C CA . PHE A 1 74 ? 2.588 -0.804 8.817 1.00 97.31 74 PHE A CA 1
ATOM 555 C C . PHE A 1 74 ? 3.941 -0.175 9.204 1.00 97.31 74 PHE A C 1
ATOM 557 O O . PHE A 1 74 ? 4.603 0.453 8.370 1.00 97.31 74 PHE A O 1
ATOM 564 N N . ASP A 1 75 ? 4.410 -0.408 10.434 1.00 96.75 75 ASP A N 1
ATOM 565 C CA . ASP A 1 75 ? 5.683 0.129 10.944 1.00 96.75 75 ASP A CA 1
ATOM 566 C C . ASP A 1 75 ? 6.904 -0.379 10.158 1.00 96.75 75 ASP A C 1
ATOM 568 O O . ASP A 1 75 ? 7.925 0.305 10.039 1.00 96.75 75 ASP A O 1
ATOM 572 N N . GLY A 1 76 ? 6.794 -1.569 9.561 1.00 97.56 76 GLY A N 1
ATOM 573 C CA . GLY A 1 76 ? 7.842 -2.188 8.757 1.00 97.56 76 GLY A CA 1
ATOM 574 C C . GLY A 1 76 ? 7.836 -1.781 7.281 1.00 97.56 76 GLY A C 1
ATOM 575 O O . GLY A 1 76 ? 8.739 -2.197 6.549 1.00 97.56 76 GLY A O 1
ATOM 576 N N . MET A 1 77 ? 6.861 -0.988 6.820 1.00 98.06 77 MET A N 1
ATOM 577 C CA . MET A 1 77 ? 6.637 -0.750 5.388 1.00 98.06 77 MET A CA 1
ATOM 578 C C . MET A 1 77 ? 7.817 -0.070 4.691 1.00 98.06 77 MET A C 1
ATOM 580 O O . MET A 1 77 ? 8.280 -0.533 3.650 1.00 98.06 77 MET A O 1
ATOM 584 N N . ILE A 1 78 ? 8.338 1.018 5.263 1.00 98.25 78 ILE A N 1
ATOM 585 C CA . ILE A 1 78 ? 9.438 1.785 4.652 1.00 98.25 78 ILE A CA 1
ATOM 586 C C . ILE A 1 78 ? 10.735 0.959 4.589 1.00 98.25 78 ILE A C 1
ATOM 588 O O . ILE A 1 78 ? 11.331 0.879 3.510 1.00 98.25 78 ILE A O 1
ATOM 592 N N . PRO A 1 79 ? 11.185 0.299 5.677 1.00 98.25 79 PRO A N 1
ATOM 593 C CA . PRO A 1 79 ? 12.318 -0.622 5.606 1.00 98.25 79 PRO A CA 1
ATOM 594 C C . PRO A 1 79 ? 12.118 -1.750 4.584 1.00 98.25 79 PRO A C 1
ATOM 596 O O . PRO A 1 79 ? 13.034 -2.042 3.814 1.00 98.25 79 PRO A O 1
ATOM 599 N N . ALA A 1 80 ? 10.927 -2.357 4.530 1.00 98.44 80 ALA A N 1
ATOM 600 C CA . ALA A 1 80 ? 10.613 -3.435 3.594 1.00 98.44 80 ALA A CA 1
ATOM 601 C C . ALA A 1 80 ? 10.616 -2.970 2.126 1.00 98.44 80 ALA A C 1
ATOM 603 O O . ALA A 1 80 ? 11.141 -3.685 1.265 1.00 98.44 80 ALA A O 1
ATOM 604 N N . LEU A 1 81 ? 10.118 -1.758 1.849 1.00 98.44 81 LEU A N 1
ATOM 605 C CA . LEU A 1 81 ? 10.187 -1.128 0.528 1.00 98.44 81 LEU A CA 1
ATOM 606 C C . LEU A 1 81 ? 11.642 -0.905 0.102 1.00 98.44 81 LEU A C 1
ATOM 608 O O . LEU A 1 81 ? 12.040 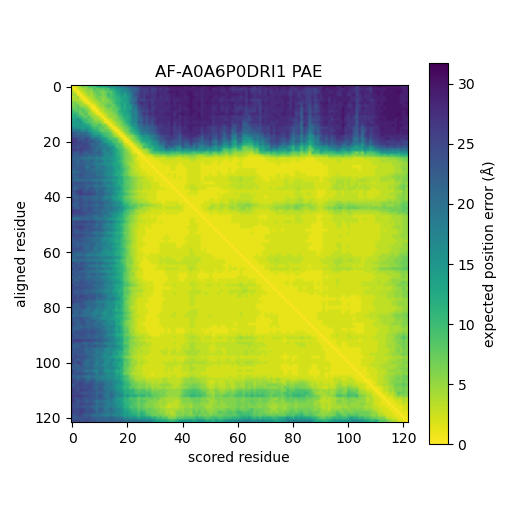-1.300 -0.992 1.00 98.44 81 LEU A O 1
ATOM 612 N N . LYS A 1 82 ? 12.471 -0.340 0.990 1.00 98.00 82 LYS A N 1
ATOM 613 C CA . LYS A 1 82 ? 13.907 -0.115 0.733 1.00 98.00 82 LYS A CA 1
ATOM 614 C C . LYS A 1 82 ? 14.664 -1.429 0.516 1.00 98.00 82 LYS A C 1
ATOM 616 O O . LYS A 1 82 ? 15.551 -1.496 -0.333 1.00 98.00 82 LYS A O 1
ATOM 621 N N . ALA A 1 83 ? 14.270 -2.486 1.225 1.00 98.19 83 ALA A N 1
ATOM 622 C CA . ALA A 1 83 ? 14.768 -3.847 1.037 1.00 98.19 83 ALA A CA 1
ATOM 623 C C . ALA A 1 83 ? 14.183 -4.557 -0.202 1.00 98.19 83 ALA A C 1
ATOM 625 O O . ALA A 1 83 ? 14.498 -5.721 -0.443 1.00 98.19 83 ALA A O 1
ATOM 626 N N . LYS A 1 84 ? 13.346 -3.876 -0.999 1.00 96.94 84 LYS A N 1
ATOM 627 C CA . LYS A 1 84 ? 12.729 -4.380 -2.235 1.00 96.94 84 LYS A CA 1
ATOM 628 C C . LYS A 1 84 ? 11.848 -5.620 -2.031 1.00 96.94 84 LYS A C 1
ATOM 630 O O . LYS A 1 84 ? 11.681 -6.416 -2.963 1.00 96.94 84 LYS A O 1
ATOM 635 N N . LYS A 1 85 ? 11.254 -5.795 -0.841 1.00 98.06 85 LYS A N 1
ATOM 636 C CA . LYS A 1 85 ? 10.272 -6.869 -0.584 1.00 98.06 85 LYS A CA 1
ATOM 637 C C . LYS A 1 85 ? 9.003 -6.699 -1.425 1.00 98.06 85 LYS A C 1
ATOM 639 O O . LYS A 1 85 ? 8.422 -7.687 -1.864 1.00 98.06 85 LYS A O 1
ATOM 644 N N . PHE A 1 86 ? 8.644 -5.456 -1.712 1.00 98.19 86 PHE A N 1
ATOM 645 C CA . PHE A 1 86 ? 7.602 -5.054 -2.650 1.00 98.19 86 PHE A CA 1
ATOM 646 C C . PHE A 1 86 ? 8.052 -3.791 -3.400 1.00 98.19 86 PHE A C 1
ATOM 648 O O . PHE A 1 86 ? 9.132 -3.261 -3.136 1.00 98.19 86 PHE A O 1
ATOM 655 N N . ASP A 1 87 ? 7.271 -3.371 -4.389 1.00 97.31 87 ASP A N 1
ATOM 656 C CA . ASP A 1 87 ? 7.618 -2.318 -5.346 1.00 97.31 87 ASP A CA 1
ATOM 657 C C . ASP A 1 87 ? 6.876 -0.994 -5.074 1.00 97.31 87 ASP A C 1
ATOM 659 O O . ASP A 1 87 ? 7.316 0.061 -5.525 1.00 97.31 87 ASP A O 1
ATOM 663 N N . GLY A 1 88 ? 5.791 -1.031 -4.297 1.00 97.19 88 GLY A N 1
ATOM 664 C CA . GLY A 1 88 ? 5.054 0.142 -3.824 1.00 97.19 88 GLY A CA 1
ATOM 665 C C . GLY A 1 88 ? 4.236 -0.177 -2.573 1.00 97.19 88 GLY A C 1
ATOM 666 O O . GLY A 1 88 ? 4.089 -1.344 -2.218 1.00 97.19 88 GLY A O 1
ATOM 667 N N . VAL A 1 89 ? 3.714 0.853 -1.906 1.00 97.94 89 VAL A N 1
ATOM 668 C CA . VAL A 1 89 ? 2.857 0.722 -0.713 1.00 97.94 89 VAL A CA 1
ATOM 669 C C . VAL A 1 89 ? 1.483 1.309 -1.013 1.00 97.94 89 VAL A C 1
ATOM 671 O O . VAL A 1 89 ? 1.396 2.449 -1.469 1.00 97.94 89 VAL A O 1
ATOM 674 N N . LEU A 1 90 ? 0.434 0.543 -0.720 1.00 97.12 90 LEU A N 1
ATOM 675 C CA . LEU A 1 90 ? -0.964 0.978 -0.721 1.00 97.12 90 LEU A CA 1
ATOM 676 C C . LEU A 1 90 ? -1.568 0.565 0.630 1.00 97.12 90 LEU A C 1
ATOM 678 O O . LEU A 1 90 ? -1.994 -0.574 0.807 1.00 97.12 90 LEU A O 1
ATOM 682 N N . SER A 1 91 ? -1.446 1.463 1.612 1.00 96.12 91 SER A N 1
ATOM 683 C CA . SER A 1 91 ? -2.007 1.325 2.973 1.00 96.12 91 SER A CA 1
ATOM 684 C C . SER A 1 91 ? -2.178 2.687 3.639 1.00 96.12 91 SER A C 1
ATOM 686 O O . SER A 1 91 ? -1.571 2.976 4.671 1.00 96.12 91 SER A O 1
ATOM 688 N N . SER A 1 92 ? -2.861 3.614 2.964 1.00 92.94 92 SER A N 1
ATOM 689 C CA . SER A 1 92 ? -3.172 4.950 3.502 1.00 92.94 92 SER A CA 1
ATOM 690 C C . SER A 1 92 ? -1.978 5.710 4.123 1.00 92.94 92 SER A C 1
ATOM 692 O O . SER A 1 92 ? -2.116 6.465 5.091 1.00 92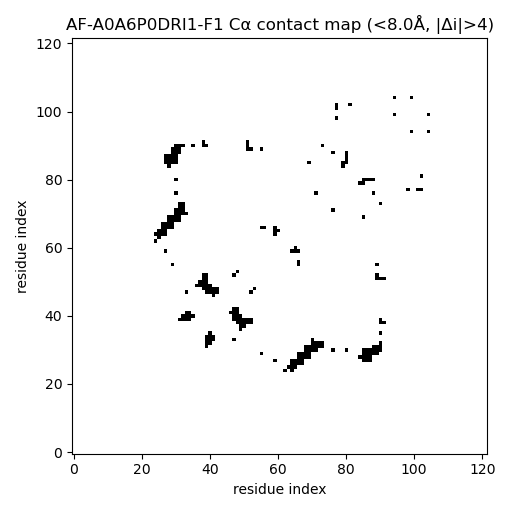.94 92 SER A O 1
ATOM 694 N N . MET A 1 93 ? -0.765 5.531 3.583 1.00 93.88 93 MET A N 1
ATOM 695 C CA . MET A 1 93 ? 0.446 6.094 4.179 1.00 93.88 93 MET A CA 1
ATOM 696 C C . MET A 1 93 ? 0.510 7.614 3.992 1.00 93.88 93 MET A C 1
ATOM 698 O O . MET A 1 93 ? 0.769 8.120 2.901 1.00 93.88 93 MET A O 1
ATOM 702 N N . SER A 1 94 ? 0.372 8.357 5.093 1.00 93.44 94 SER A N 1
ATOM 703 C CA . SER A 1 94 ? 0.541 9.813 5.088 1.00 93.44 94 SER A CA 1
ATOM 704 C C . SER A 1 94 ? 1.931 10.243 4.609 1.00 93.44 94 SER A C 1
ATOM 706 O O . SER A 1 94 ? 2.950 9.775 5.131 1.00 93.44 94 SER A O 1
ATOM 708 N N . MET A 1 95 ? 1.950 11.199 3.677 1.00 93.88 95 MET A N 1
ATOM 709 C CA . MET A 1 95 ? 3.143 11.867 3.147 1.00 93.88 95 MET A CA 1
ATOM 710 C C . MET A 1 95 ? 3.697 12.881 4.159 1.00 93.88 95 MET A C 1
ATOM 712 O O . MET A 1 95 ? 3.360 14.064 4.111 1.00 93.88 95 MET A O 1
ATOM 716 N N . THR A 1 96 ? 4.522 12.432 5.105 1.00 93.88 96 THR A N 1
ATOM 717 C CA . THR A 1 96 ? 5.224 13.333 6.037 1.00 93.88 96 THR A CA 1
ATOM 718 C C . THR A 1 96 ? 6.619 13.688 5.510 1.00 93.88 96 THR A C 1
ATOM 720 O O . THR A 1 96 ? 7.192 12.887 4.764 1.00 93.88 96 THR A O 1
ATOM 723 N N . PRO A 1 97 ? 7.214 14.830 5.913 1.00 96.62 97 PRO A N 1
ATOM 724 C CA . PRO A 1 97 ? 8.579 15.188 5.515 1.00 96.62 97 PRO A CA 1
ATOM 725 C C . PRO A 1 97 ? 9.598 14.085 5.826 1.00 96.62 97 PRO A C 1
ATOM 727 O O . PRO A 1 97 ? 10.361 13.682 4.956 1.00 96.62 97 PRO A O 1
ATOM 730 N N . GLN A 1 98 ? 9.514 13.494 7.022 1.00 97.62 98 GLN A N 1
ATOM 731 C CA . GLN A 1 98 ? 10.419 12.429 7.463 1.00 97.62 98 GLN A CA 1
ATOM 732 C C . GLN A 1 98 ? 10.326 11.180 6.579 1.00 97.62 98 GLN A C 1
ATOM 734 O O . GLN A 1 98 ? 11.327 10.512 6.340 1.00 97.62 98 GLN A O 1
ATOM 739 N N . ARG A 1 99 ? 9.130 10.841 6.079 1.00 97.38 99 ARG A N 1
ATOM 740 C CA . ARG A 1 99 ? 8.962 9.707 5.159 1.00 97.38 99 ARG A CA 1
ATOM 741 C C . ARG A 1 99 ? 9.415 10.063 3.746 1.00 97.38 99 ARG A C 1
ATOM 743 O O . ARG A 1 99 ? 10.008 9.219 3.082 1.00 97.38 99 ARG A O 1
ATOM 750 N N . ALA A 1 100 ? 9.170 11.296 3.303 1.00 97.12 100 ALA A N 1
ATOM 751 C CA . ALA A 1 100 ? 9.567 11.781 1.979 1.00 97.12 100 ALA A CA 1
ATOM 752 C C . ALA A 1 100 ? 11.094 11.865 1.809 1.00 97.12 100 ALA A C 1
ATOM 754 O O . ALA A 1 100 ? 11.597 11.736 0.698 1.00 97.12 100 ALA A O 1
ATOM 755 N N . GLU A 1 101 ? 11.841 12.006 2.906 1.00 97.69 101 GLU A N 1
ATOM 756 C CA . GLU A 1 101 ? 13.302 11.863 2.910 1.00 97.69 101 GLU A CA 1
ATOM 757 C C . GLU A 1 101 ? 13.771 10.419 2.652 1.00 97.69 101 GLU A C 1
ATOM 759 O O .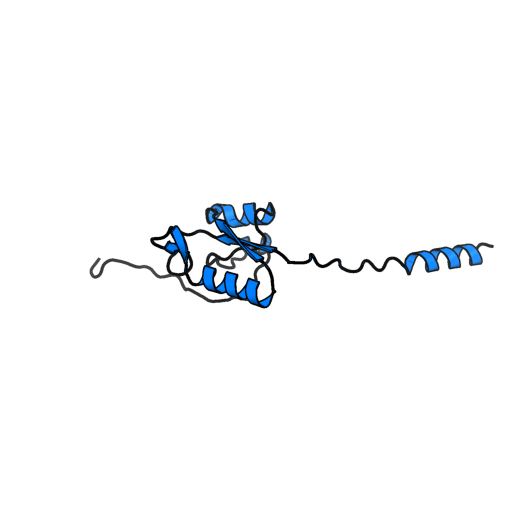 GLU A 1 101 ? 14.918 10.199 2.267 1.00 97.69 101 GLU A O 1
ATOM 764 N N . GLN A 1 102 ? 12.913 9.418 2.881 1.00 97.69 102 GLN A N 1
ATOM 765 C CA . GLN A 1 102 ? 13.275 7.999 2.808 1.00 97.69 102 GLN A CA 1
ATOM 766 C C . GLN A 1 102 ? 12.767 7.303 1.546 1.00 97.69 102 GLN A C 1
ATOM 768 O O . GLN A 1 102 ? 13.407 6.357 1.081 1.00 97.69 102 GLN A O 1
ATOM 773 N N . ILE A 1 103 ? 11.604 7.714 1.037 1.00 97.75 103 ILE A N 1
ATOM 774 C CA . ILE A 1 103 ? 10.910 7.082 -0.088 1.00 97.75 103 ILE A CA 1
ATOM 775 C C . ILE A 1 103 ? 10.225 8.134 -0.966 1.00 97.75 103 ILE A C 1
ATOM 777 O O . ILE A 1 103 ? 9.835 9.202 -0.497 1.00 97.75 103 ILE A O 1
ATOM 781 N N . ALA A 1 104 ? 10.042 7.808 -2.245 1.00 97.56 104 ALA A N 1
ATOM 782 C CA . ALA A 1 104 ? 9.204 8.603 -3.133 1.00 97.56 104 ALA A CA 1
ATOM 783 C C . ALA A 1 104 ? 7.717 8.312 -2.875 1.00 97.56 104 ALA A C 1
ATOM 785 O O . ALA A 1 104 ? 7.344 7.190 -2.532 1.00 97.56 104 ALA A O 1
ATOM 786 N N . PHE A 1 105 ? 6.874 9.315 -3.105 1.00 97.31 105 PHE A N 1
ATOM 787 C CA . PHE A 1 105 ? 5.420 9.195 -3.046 1.00 97.31 105 PHE A CA 1
ATOM 788 C C . PHE A 1 105 ? 4.801 9.498 -4.411 1.00 97.31 105 PHE A C 1
ATOM 790 O O . PHE A 1 105 ? 5.369 10.247 -5.208 1.00 97.31 105 PHE A O 1
ATOM 797 N N . SER A 1 106 ? 3.620 8.934 -4.667 1.00 94.94 106 SER A N 1
ATOM 798 C CA . SER A 1 106 ? 2.779 9.340 -5.793 1.00 94.94 106 SER A CA 1
ATOM 799 C C . SER A 1 106 ? 2.261 10.770 -5.611 1.00 94.94 106 SER A C 1
ATOM 801 O O . SER A 1 106 ? 2.464 11.418 -4.579 1.00 94.94 106 SER A O 1
ATOM 803 N N . SER A 1 107 ? 1.497 11.251 -6.593 1.00 93.62 107 SER A N 1
ATOM 804 C CA . SER A 1 107 ? 0.564 12.342 -6.329 1.00 93.62 107 SER A CA 1
ATOM 805 C C . SER A 1 107 ? -0.379 11.963 -5.181 1.00 93.62 107 SER A C 1
ATOM 807 O O . SER A 1 107 ? -0.724 10.792 -4.985 1.00 93.62 107 SER A O 1
ATOM 809 N N . LYS A 1 108 ? -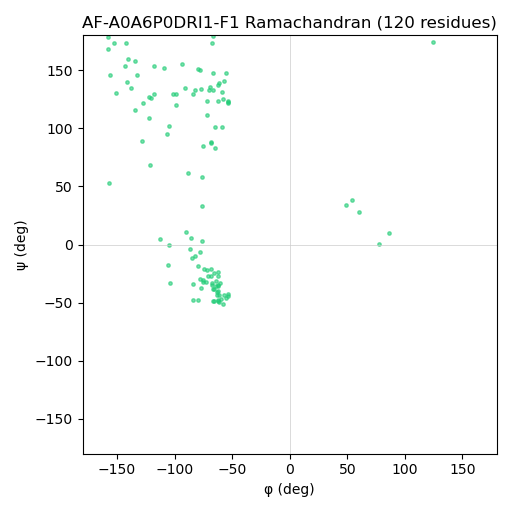0.782 12.966 -4.398 1.00 90.88 108 LYS A N 1
ATOM 810 C CA . LYS A 1 108 ? -1.694 12.776 -3.271 1.00 90.88 108 LYS A CA 1
ATOM 811 C C . LYS A 1 108 ? -3.044 12.261 -3.777 1.00 90.88 108 LYS A C 1
ATOM 813 O O . LYS A 1 108 ? -3.679 12.926 -4.590 1.00 90.88 108 LYS A O 1
ATOM 818 N N . LEU A 1 109 ? -3.477 11.110 -3.264 1.00 88.12 109 LEU A N 1
ATOM 819 C CA . LEU A 1 109 ? -4.730 10.460 -3.667 1.00 88.12 109 LEU A CA 1
ATOM 820 C C . LEU A 1 109 ? -5.939 11.026 -2.915 1.00 88.12 109 LEU A C 1
ATOM 822 O O . LEU A 1 109 ? -6.948 11.377 -3.518 1.00 88.12 109 LEU A O 1
ATOM 826 N N . PHE A 1 110 ? -5.825 11.148 -1.593 1.00 87.81 110 PHE A N 1
ATOM 827 C CA . PHE A 1 110 ? -6.877 11.671 -0.725 1.00 87.81 110 PHE A CA 1
ATOM 828 C C . PHE A 1 110 ? -6.287 12.302 0.545 1.00 87.81 110 PHE A C 1
ATOM 830 O O . PHE A 1 110 ? -5.078 12.270 0.787 1.00 87.81 110 PHE A O 1
ATOM 837 N N . ASN A 1 111 ? -7.140 12.940 1.348 1.00 85.44 111 ASN A N 1
ATOM 838 C CA . ASN A 1 111 ? -6.777 13.498 2.647 1.00 85.44 111 ASN A CA 1
ATOM 839 C C . ASN A 1 111 ? -7.837 13.129 3.683 1.00 85.44 111 ASN A C 1
ATOM 841 O O . ASN A 1 111 ? -8.965 13.608 3.596 1.00 85.44 111 ASN A O 1
ATOM 845 N N . 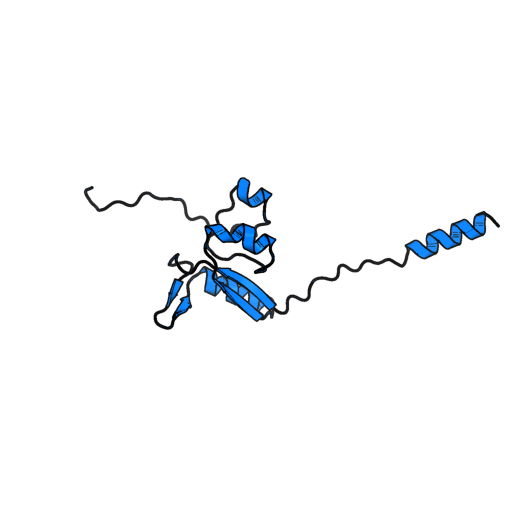THR A 1 112 ? -7.461 12.341 4.682 1.00 83.44 112 THR A N 1
ATOM 846 C CA . THR A 1 112 ? -8.306 12.001 5.830 1.00 83.44 112 THR A CA 1
ATOM 847 C C . THR A 1 112 ? -7.808 12.761 7.057 1.00 83.44 112 THR A C 1
ATOM 849 O O . THR A 1 112 ? -6.854 12.347 7.711 1.00 83.44 112 THR A O 1
ATOM 852 N N . PRO A 1 113 ? -8.386 13.930 7.377 1.00 84.44 113 PRO A N 1
ATOM 853 C CA . PRO A 1 113 ? -7.903 14.697 8.511 1.00 84.44 113 PRO A CA 1
ATOM 854 C C . PRO A 1 113 ? -8.260 13.985 9.825 1.00 84.44 113 PRO A C 1
ATOM 856 O O . PRO A 1 113 ? -9.401 13.570 10.027 1.00 84.44 113 PRO A O 1
ATOM 859 N N . THR A 1 114 ? -7.284 13.870 10.729 1.00 88.75 114 THR A N 1
ATOM 860 C CA . THR A 1 114 ? -7.431 13.177 12.015 1.00 88.75 114 THR A CA 1
ATOM 861 C C . THR A 1 114 ? -8.572 13.768 12.842 1.00 88.75 114 THR A C 1
ATOM 863 O O . THR A 1 114 ? -8.788 14.986 12.863 1.00 88.75 114 THR A O 1
ATOM 866 N N . ARG A 1 115 ? -9.323 12.903 13.524 1.00 92.62 115 ARG A N 1
ATOM 867 C CA . ARG A 1 115 ? -10.419 13.279 14.421 1.00 92.62 115 ARG A CA 1
ATOM 868 C C . ARG A 1 115 ? -10.288 12.521 15.731 1.00 92.62 115 ARG A C 1
ATOM 870 O O . ARG A 1 115 ? -9.869 11.369 15.739 1.00 92.62 115 ARG A O 1
ATOM 877 N N . LEU A 1 116 ? -10.682 13.173 16.820 1.00 94.69 116 LEU A N 1
ATOM 878 C CA . LEU A 1 116 ? -10.924 12.495 18.086 1.00 94.69 116 LEU A CA 1
ATOM 879 C C . LEU A 1 116 ? -12.328 11.897 18.045 1.00 94.69 116 LEU A C 1
ATOM 881 O O . LEU A 1 116 ? -13.280 12.567 17.642 1.00 94.69 116 LEU A O 1
ATOM 885 N N . VAL A 1 117 ? -12.441 10.638 18.453 1.00 94.38 117 VAL A N 1
ATOM 886 C CA . VAL A 1 117 ? -13.711 9.919 18.545 1.00 94.38 117 VAL A CA 1
ATOM 887 C C . VAL A 1 117 ? -13.884 9.493 19.994 1.00 94.38 117 VAL A C 1
ATOM 889 O O . VAL A 1 117 ? -12.999 8.860 20.564 1.00 94.38 117 VAL A O 1
ATOM 892 N N . ALA A 1 118 ? -15.017 9.852 20.588 1.00 96.50 118 ALA A N 1
ATOM 893 C CA . ALA A 1 118 ? -15.369 9.488 21.952 1.00 96.50 118 ALA A CA 1
ATOM 894 C C . ALA A 1 118 ? -16.816 8.991 22.003 1.00 96.50 118 ALA A C 1
ATOM 896 O O . ALA A 1 118 ? -17.627 9.279 21.114 1.00 96.50 118 ALA A O 1
ATOM 897 N N . LYS A 1 119 ? -17.147 8.218 23.039 1.00 97.06 119 LYS A N 1
ATOM 898 C CA . LYS A 1 119 ? -18.521 7.761 23.256 1.00 97.06 119 LYS A CA 1
ATOM 899 C C . LYS A 1 119 ? -19.414 8.983 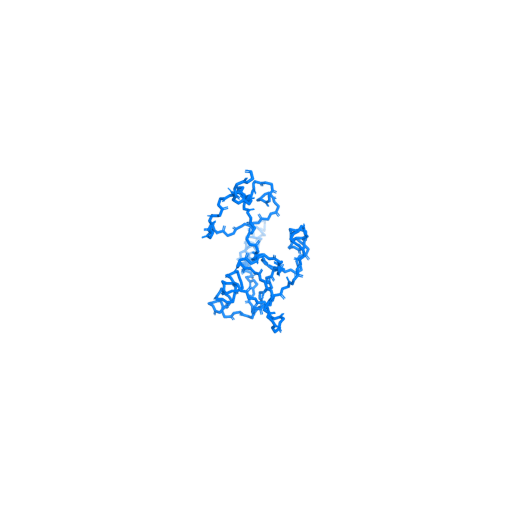23.475 1.00 97.06 119 LYS A C 1
ATOM 901 O O . LYS A 1 119 ? -19.052 9.894 24.208 1.00 97.06 119 LYS A O 1
ATOM 906 N N . LYS A 1 120 ? -20.606 9.002 22.875 1.00 94.75 120 LYS A N 1
ATOM 907 C CA . LYS A 1 120 ? -21.568 10.091 23.099 1.00 94.75 120 LYS A CA 1
ATOM 908 C C . LYS A 1 120 ? -21.818 10.272 24.604 1.00 94.75 120 LYS A C 1
ATOM 910 O O . LYS A 1 120 ? -22.267 9.332 25.258 1.00 94.75 120 LYS A O 1
ATOM 915 N N . GLY A 1 121 ? -21.553 11.476 25.112 1.00 92.94 121 GLY A N 1
ATOM 916 C CA . GLY A 1 121 ? -21.740 11.835 26.521 1.00 92.94 121 GLY A CA 1
ATOM 917 C C . GLY A 1 121 ? -20.569 11.511 27.458 1.00 92.94 121 GLY A C 1
ATOM 918 O O . GLY A 1 121 ? -20.772 11.590 28.665 1.00 92.94 121 GLY A O 1
ATOM 919 N N . SER A 1 122 ? -19.395 11.126 26.938 1.00 88.06 122 SER A N 1
ATOM 920 C CA . SER A 1 122 ? -18.137 11.116 27.707 1.00 88.06 122 SER A CA 1
ATOM 921 C C . SER A 1 122 ? -17.612 12.516 27.985 1.00 88.06 122 SER A C 1
ATOM 923 O O . SER A 1 122 ? -17.764 13.352 27.063 1.00 88.06 122 SER A O 1
#

Sequence (122 aa):
MKKLLAALTVALLATVSIGAHAKDWTTIRFGVDASYPPFESKGSDGKLVGFDIDLGNEICARLKAKCVWVENDFDGMIPALKAKKFDGVLSSMSMTPQRAEQIAFSSKLFNTPTRLVAKKGS

pLDDT: mean 88.09, std 15.94, range [47.81, 98.44]

Secondary structure (DSSP, 8-state):
-HHHHHHHHHHHTTT----------SEEEEEE-TEETTTEEE-TTS-EESHHHHHHHHHHHHHT-EEEEEE--GGGHHHHHHTTSSSEE-S-----HHHHTTS---S------------TT-

Mean predicted aligned error: 9.03 Å

Radius of gyration: 22.84 Å; Cα contacts (8 Å, |Δi|>4): 129; chains: 1; bounding box: 71×31×64 Å

Nearest PDB structures (foldseek):
  6xks-assembly3_C  TM=9.778E-01  e=1.323E-09  Salmonella enterica subsp. enterica serovar Typhimurium
  4pp0-assembly1_A  TM=9.685E-01  e=1.015E-08  Agrobacterium fabrum str. C58
  5tuj-assembly1_C  TM=9.729E-01  e=2.234E-08  unidentified
  5jos-assembly1_A  TM=9.642E-01  e=6.816E-07  synthetic construct
  3kbr-assembly1_A  TM=9.604E-01  e=3.765E-06  Pseudomonas aeruginosa

Solvent-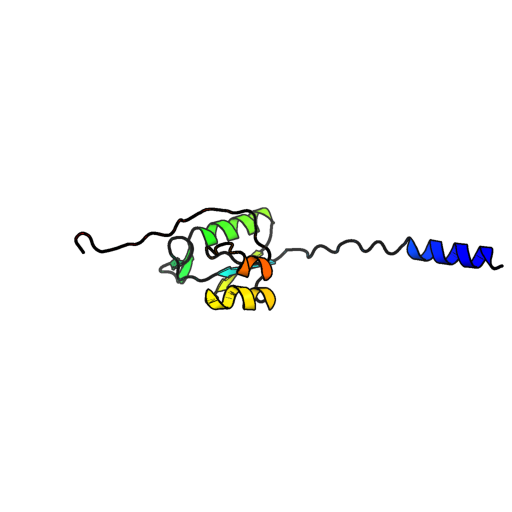accessible surface area (backbone atoms only — not comparable to full-atom values): 7767 Å² total; per-residue (Å²): 110,74,74,60,58,59,55,57,58,59,61,66,65,73,73,73,72,78,66,81,77,70,76,81,58,56,61,45,32,34,30,28,39,59,84,45,73,74,39,24,24,61,46,97,86,67,44,79,39,38,54,38,49,56,49,51,48,51,52,21,57,77,64,70,22,46,69,40,83,39,80,45,60,70,92,50,44,66,64,37,42,77,70,58,77,27,77,48,77,47,59,87,75,78,90,40,72,80,51,56,77,75,45,89,77,78,80,86,87,79,84,83,79,88,77,91,84,76,65,92,91,113

InterPro domains:
  IPR001638 Solute-binding protein family 3/N-terminal domain of MltF [PF00497] (28-122)
  IPR018313 Solute-binding protein family 3, conserved site [PS01039] (50-63)

Foldseek 3Di:
DVVVVVVVVVVVVPPPPPPPPDPLQQAFEEEEAQPDPPAWHADPVRDIHHVLVVVQVVVCVVSNHHYHYDYDDPVCVLVCCVVPVGPYYRYPDDDDPVSVVRDPDDPDDDDDDDDDDDDPPD